Protein AF-A0A3D5TNM9-F1 (afdb_monomer_lite)

Radius of gyration: 15.84 Å; chains: 1; bounding box: 35×28×41 Å

Secondary structure (DSSP, 8-state):
-HHHHS-TTSEEEHHHHHHHTT--HHHHHHHHHHHHHTTSEEEEGGGEEEE-HHHHHHHHHHHHHHHHHHHHHHHHHT-S--HHHHHHHGGG--HHHHHHHHHHHHH--

pLDDT: mean 90.46, std 8.56, range [59.75, 98.25]

Sequenc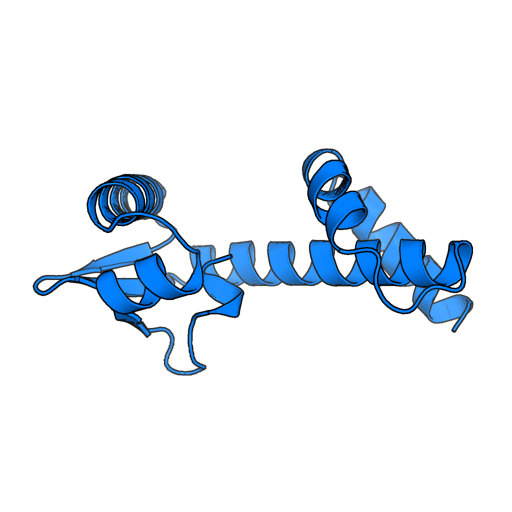e (109 aa):
MICRNCPPSGTVRLGVLARKINVGESSASKMVHKLSGAGLVNFEKYGTIYLTPRGRETGEYLVFRHDVIESLLRLINGSGSELHQTELIEHFLDRRTVENIFRFLEIHR

Structure (mmCIF, N/CA/C/O backbone):
data_AF-A0A3D5TNM9-F1
#
_e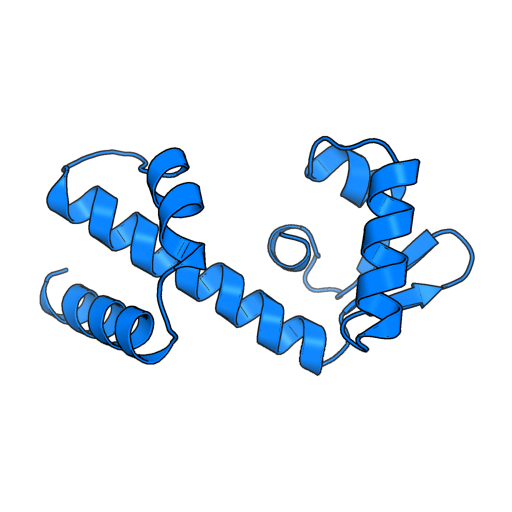ntry.id   AF-A0A3D5TNM9-F1
#
loop_
_atom_site.group_PDB
_atom_site.id
_atom_site.type_symbol
_atom_site.label_atom_id
_atom_site.label_alt_id
_atom_site.label_comp_id
_atom_site.label_asym_id
_atom_site.label_entity_id
_atom_site.label_seq_id
_atom_site.pdbx_PDB_ins_code
_atom_site.Cartn_x
_atom_site.Cartn_y
_atom_site.Cartn_z
_atom_site.occupancy
_atom_site.B_iso_or_equiv
_atom_site.auth_seq_id
_atom_site.auth_comp_id
_atom_site.auth_asym_id
_atom_site.auth_atom_id
_atom_site.pdbx_PDB_model_num
ATOM 1 N N . MET A 1 1 ? -0.133 3.355 2.974 1.00 65.81 1 MET A N 1
ATOM 2 C CA . MET A 1 1 ? -0.852 2.105 3.345 1.00 65.81 1 MET A CA 1
ATOM 3 C C . MET A 1 1 ? -0.707 1.803 4.840 1.00 65.81 1 MET A C 1
ATOM 5 O O . MET A 1 1 ? 0.351 2.086 5.393 1.00 65.81 1 MET A O 1
ATOM 9 N N . ILE A 1 2 ? -1.735 1.243 5.500 1.00 67.06 2 ILE A N 1
ATOM 10 C CA . ILE A 1 2 ? -1.703 0.926 6.949 1.00 67.06 2 ILE A CA 1
ATOM 11 C C . ILE A 1 2 ? -0.633 -0.125 7.269 1.00 67.06 2 ILE A C 1
ATOM 13 O O . ILE A 1 2 ? 0.141 0.089 8.194 1.00 67.06 2 ILE A O 1
ATOM 17 N N . CYS A 1 3 ? -0.521 -1.196 6.474 1.00 75.69 3 CYS A N 1
ATOM 18 C CA . CYS A 1 3 ? 0.468 -2.258 6.706 1.00 75.69 3 CYS A CA 1
ATOM 19 C C . CYS A 1 3 ? 1.917 -1.754 6.673 1.00 75.69 3 CYS A C 1
ATOM 21 O O . CYS A 1 3 ? 2.681 -2.084 7.568 1.00 75.69 3 CYS A O 1
ATOM 23 N N . ARG A 1 4 ? 2.261 -0.838 5.755 1.00 78.00 4 ARG A N 1
ATOM 24 C CA . ARG A 1 4 ? 3.589 -0.186 5.708 1.00 78.00 4 ARG A CA 1
ATOM 25 C C . ARG A 1 4 ? 3.905 0.655 6.955 1.00 78.00 4 ARG A C 1
ATOM 27 O O . ARG A 1 4 ? 5.060 0.926 7.250 1.00 78.00 4 ARG A O 1
ATOM 34 N N . ASN A 1 5 ? 2.876 1.101 7.675 1.00 73.81 5 ASN A N 1
ATOM 35 C CA . ASN A 1 5 ? 3.002 1.967 8.848 1.00 73.81 5 ASN A CA 1
ATOM 36 C C . ASN A 1 5 ? 2.781 1.236 10.176 1.00 73.81 5 ASN A C 1
ATOM 38 O O . ASN A 1 5 ? 2.965 1.849 11.237 1.00 73.81 5 ASN A O 1
ATOM 42 N N . CYS A 1 6 ? 2.383 -0.034 10.108 1.00 71.81 6 CYS A N 1
ATOM 43 C CA . CYS A 1 6 ? 2.136 -0.882 11.253 1.00 71.81 6 CYS A CA 1
ATOM 44 C C . CYS A 1 6 ? 3.463 -1.534 11.682 1.00 71.81 6 CYS A C 1
ATOM 46 O O . CYS A 1 6 ? 4.110 -2.181 10.861 1.00 71.81 6 CYS A O 1
ATOM 48 N N . PRO A 1 7 ? 3.911 -1.346 12.933 1.00 64.12 7 PRO A N 1
ATOM 49 C CA . PRO A 1 7 ? 5.068 -2.060 13.462 1.00 64.12 7 PRO A CA 1
ATOM 50 C C . PRO A 1 7 ? 4.835 -3.584 13.472 1.00 64.12 7 PRO A C 1
ATOM 52 O O . PRO A 1 7 ? 3.684 -4.028 13.429 1.00 64.12 7 PRO A O 1
ATOM 55 N N . PRO A 1 8 ? 5.898 -4.402 13.611 1.00 59.75 8 PRO A N 1
ATOM 56 C CA . PRO A 1 8 ? 5.790 -5.864 13.691 1.00 59.75 8 PRO A CA 1
ATOM 57 C C . PRO A 1 8 ? 4.807 -6.356 14.764 1.00 59.75 8 PRO A C 1
ATOM 59 O O . PRO A 1 8 ? 4.203 -7.415 14.613 1.00 59.75 8 PRO A O 1
ATOM 62 N N . SER A 1 9 ? 4.587 -5.549 15.811 1.00 62.53 9 SER A N 1
ATOM 63 C CA . SER A 1 9 ? 3.599 -5.781 16.870 1.00 62.53 9 SER A CA 1
ATOM 64 C C . SER A 1 9 ? 2.137 -5.775 16.396 1.00 62.53 9 SER A C 1
ATOM 66 O O . SER A 1 9 ? 1.260 -6.155 17.163 1.00 62.53 9 SER A O 1
ATOM 68 N N . GLY A 1 10 ? 1.846 -5.357 15.158 1.00 69.44 10 GLY A N 1
ATOM 69 C CA . GLY A 1 10 ? 0.507 -5.414 14.563 1.00 69.44 10 GLY A CA 1
ATOM 70 C C . GLY A 1 10 ? -0.463 -4.330 15.042 1.00 69.44 10 GLY A C 1
ATOM 71 O O . GLY A 1 10 ? -1.654 -4.419 14.742 1.00 69.44 10 GLY A O 1
ATOM 72 N N . THR A 1 11 ? 0.027 -3.315 15.767 1.00 81.12 11 THR A N 1
ATOM 73 C CA . THR A 1 11 ? -0.799 -2.269 16.389 1.00 81.12 11 THR A CA 1
ATOM 74 C C . THR A 1 11 ? -0.390 -0.861 15.968 1.00 81.12 11 THR A C 1
ATOM 76 O O . THR A 1 11 ? 0.791 -0.533 15.881 1.00 81.12 11 THR A O 1
ATOM 79 N N . VAL A 1 12 ? -1.363 0.018 15.722 1.00 87.81 12 VAL A N 1
ATOM 80 C CA . VAL A 1 12 ? -1.110 1.444 15.461 1.00 87.81 12 VAL A CA 1
ATOM 81 C C . VAL A 1 12 ? -2.183 2.316 16.108 1.00 87.81 12 VAL A C 1
ATOM 83 O O . VAL A 1 12 ? -3.360 1.969 16.121 1.00 87.81 12 VAL A O 1
ATOM 86 N N . ARG A 1 13 ? -1.792 3.469 16.659 1.00 90.31 13 ARG A N 1
ATOM 87 C CA . ARG A 1 13 ? -2.749 4.449 17.197 1.00 90.31 13 ARG A CA 1
ATOM 88 C C . ARG A 1 13 ? -3.288 5.336 16.081 1.00 90.31 13 ARG A C 1
ATOM 90 O O . ARG A 1 13 ? -2.508 5.805 15.254 1.00 90.31 13 ARG A O 1
ATOM 97 N N . LEU A 1 14 ? -4.583 5.648 16.110 1.00 90.38 14 LEU A N 1
ATOM 98 C CA . LEU A 1 14 ? -5.263 6.460 15.096 1.00 90.38 14 LEU A CA 1
ATOM 99 C C . LEU A 1 14 ? -4.554 7.793 14.817 1.00 90.38 14 LEU A C 1
ATOM 101 O O . LEU A 1 14 ? -4.263 8.089 13.663 1.00 90.38 14 LEU A O 1
ATOM 105 N N . GLY A 1 15 ? -4.213 8.5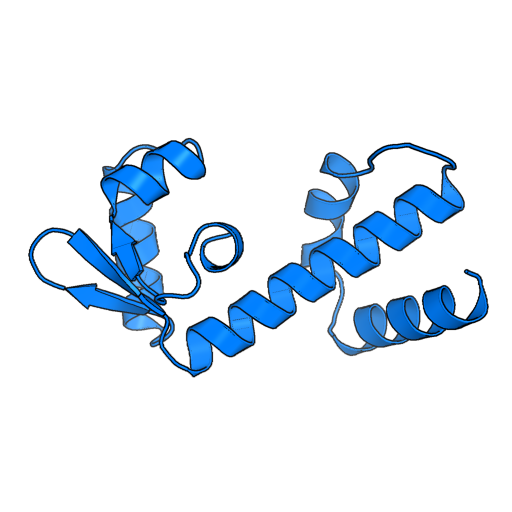64 15.854 1.00 88.38 15 GLY A N 1
ATOM 106 C CA . GLY A 1 15 ? -3.527 9.850 15.674 1.00 88.38 15 GLY A CA 1
ATOM 107 C C . GLY A 1 15 ? -2.118 9.710 15.085 1.00 88.38 15 GLY A C 1
ATOM 108 O O . GLY A 1 15 ? -1.673 10.553 14.310 1.00 88.38 15 GLY A O 1
ATOM 109 N N . VAL A 1 16 ? -1.414 8.612 15.390 1.00 88.31 16 VAL A N 1
ATOM 110 C CA . VAL A 1 16 ? -0.112 8.306 14.770 1.00 88.31 16 VAL A CA 1
ATOM 111 C C . VAL A 1 16 ? -0.301 7.941 13.300 1.00 88.31 16 VAL A C 1
ATOM 113 O O . VAL A 1 16 ? 0.438 8.435 12.452 1.00 88.31 16 VAL A O 1
ATOM 116 N N . LEU A 1 17 ? -1.302 7.112 12.992 1.00 89.06 17 LEU A N 1
ATOM 117 C CA . LEU A 1 17 ? -1.632 6.730 11.625 1.00 89.06 17 LEU A CA 1
ATOM 118 C C . LEU A 1 17 ? -2.015 7.954 10.783 1.00 89.06 17 LEU A C 1
ATOM 120 O O . LEU A 1 17 ? -1.470 8.118 9.698 1.00 89.06 17 LEU A O 1
ATOM 124 N N . ALA A 1 18 ? -2.890 8.819 11.302 1.00 90.50 18 ALA A N 1
ATOM 125 C CA . ALA A 1 18 ? -3.359 10.031 10.634 1.00 90.50 18 ALA A CA 1
ATOM 126 C C . ALA A 1 18 ? -2.194 10.947 10.230 1.00 90.50 18 ALA A C 1
ATOM 128 O O . ALA A 1 18 ? -2.095 11.341 9.069 1.00 90.50 18 ALA A O 1
ATOM 129 N N . ARG A 1 19 ? -1.247 11.187 11.151 1.00 89.88 19 ARG A N 1
ATOM 130 C CA . ARG A 1 19 ? -0.023 11.953 10.863 1.00 89.88 19 ARG A CA 1
ATOM 131 C C . ARG A 1 19 ? 0.857 11.280 9.812 1.00 89.88 19 ARG A C 1
ATOM 133 O O . ARG A 1 19 ? 1.319 11.947 8.896 1.00 89.88 19 ARG A O 1
ATOM 140 N N . LYS A 1 20 ? 1.073 9.965 9.919 1.00 87.19 20 LYS A N 1
ATOM 141 C CA . LYS A 1 20 ? 1.936 9.210 8.993 1.00 87.19 20 LYS A CA 1
ATOM 142 C C . LYS A 1 20 ? 1.422 9.197 7.553 1.00 87.19 20 LYS A C 1
ATOM 144 O O . LYS A 1 20 ? 2.227 9.138 6.634 1.00 87.19 20 LYS A O 1
ATOM 149 N N . ILE A 1 21 ? 0.104 9.229 7.356 1.00 86.69 21 ILE A N 1
ATOM 150 C CA . ILE A 1 21 ? -0.514 9.251 6.019 1.00 86.69 21 ILE A CA 1
ATOM 151 C C . ILE A 1 21 ? -0.985 10.653 5.604 1.00 86.69 21 ILE A C 1
ATOM 153 O O . ILE A 1 21 ? -1.683 10.778 4.605 1.00 86.69 21 ILE A O 1
ATOM 157 N N . ASN A 1 22 ? -0.608 11.686 6.366 1.00 88.94 22 ASN A N 1
ATOM 158 C CA . ASN A 1 22 ? -0.916 13.093 6.113 1.00 88.94 22 ASN A CA 1
ATOM 159 C C . ASN A 1 22 ? -2.417 13.390 5.898 1.00 88.94 22 ASN A C 1
ATOM 161 O O . ASN A 1 22 ? -2.805 14.088 4.963 1.00 88.94 22 ASN A O 1
ATOM 165 N N . VAL A 1 23 ? -3.279 12.851 6.767 1.00 91.19 23 VAL A N 1
ATOM 166 C CA . VAL A 1 23 ? -4.726 13.132 6.764 1.00 91.19 23 VAL A CA 1
ATOM 167 C C . VAL A 1 23 ? -5.202 13.584 8.143 1.00 91.19 23 VAL A C 1
ATOM 169 O O . VAL A 1 23 ? -4.604 13.252 9.165 1.00 91.19 23 VAL A O 1
ATOM 172 N N . GLY A 1 24 ? -6.325 14.303 8.191 1.00 92.69 24 GLY A N 1
ATOM 173 C CA . GLY A 1 24 ? -6.972 14.652 9.457 1.00 92.69 24 GLY A CA 1
ATOM 174 C C . GLY A 1 24 ? -7.473 13.420 10.222 1.00 92.69 24 GLY A C 1
ATOM 175 O O . GLY A 1 24 ? -7.910 12.435 9.619 1.00 92.69 24 GLY A O 1
ATOM 176 N N . GLU A 1 25 ? -7.471 13.485 11.558 1.00 89.56 25 GLU A N 1
ATOM 177 C CA . GLU A 1 25 ? -7.913 12.372 12.417 1.00 89.56 25 GLU A CA 1
ATOM 178 C C . GLU A 1 25 ? -9.366 11.952 12.147 1.00 89.56 25 GLU A C 1
ATOM 180 O O . GLU A 1 25 ? -9.690 10.766 12.198 1.00 89.56 25 GLU A O 1
ATOM 185 N N . SER A 1 26 ? -10.234 12.899 11.782 1.00 91.88 26 SER A N 1
ATOM 186 C CA . SER A 1 26 ? -11.624 12.622 11.404 1.00 91.88 26 SER A CA 1
ATOM 187 C C . SER A 1 26 ? -11.727 11.765 10.134 1.00 91.88 26 SER A C 1
ATOM 189 O O . SER A 1 26 ? -12.523 10.825 10.083 1.00 91.88 26 SER A O 1
ATOM 191 N N . SER A 1 27 ? -10.898 12.038 9.123 1.00 92.19 27 SER A N 1
ATOM 192 C CA . SER A 1 27 ? -10.819 11.251 7.886 1.00 92.19 27 SER A CA 1
ATOM 193 C C . SER A 1 27 ? -10.218 9.870 8.137 1.00 92.19 27 SER A C 1
ATOM 195 O O . SER A 1 27 ? -10.763 8.870 7.665 1.00 92.19 27 SER A O 1
ATOM 197 N N . ALA A 1 28 ? -9.144 9.799 8.932 1.00 91.38 28 ALA A N 1
ATOM 198 C CA . ALA A 1 28 ? -8.547 8.531 9.344 1.00 91.38 28 ALA A CA 1
ATOM 199 C C . ALA A 1 28 ? -9.557 7.664 10.112 1.00 91.38 28 ALA A C 1
ATOM 201 O O . ALA A 1 28 ? -9.690 6.479 9.821 1.00 91.38 28 ALA A O 1
ATOM 202 N N . SER A 1 29 ? -10.321 8.259 11.033 1.00 91.94 29 SER A N 1
ATOM 203 C CA . SER A 1 29 ? -11.350 7.558 11.808 1.00 91.94 29 SER A CA 1
ATOM 204 C C . SER A 1 29 ? -12.409 6.940 10.895 1.00 91.94 29 SER A C 1
ATOM 206 O O . SER A 1 29 ? -12.658 5.735 10.947 1.00 91.94 29 SER A O 1
ATOM 208 N N . LYS A 1 30 ? -12.964 7.730 9.964 1.00 93.06 30 LYS A N 1
ATOM 209 C CA . LYS A 1 30 ? -13.935 7.241 8.969 1.00 93.06 30 LYS A CA 1
ATOM 210 C C . LYS A 1 30 ? -13.379 6.077 8.141 1.00 93.06 30 LYS A C 1
ATOM 212 O O . LYS A 1 30 ? -14.094 5.108 7.898 1.00 93.06 30 LYS A O 1
ATOM 217 N N . MET A 1 31 ? -12.119 6.159 7.708 1.00 92.25 31 MET A N 1
ATOM 218 C CA . MET A 1 31 ? -11.453 5.087 6.959 1.00 92.25 31 MET A CA 1
ATOM 219 C C . MET A 1 31 ? -11.318 3.812 7.800 1.00 92.25 31 MET A C 1
ATOM 221 O O . MET A 1 31 ? -11.678 2.733 7.339 1.00 92.25 31 MET A O 1
ATOM 225 N N . VAL A 1 32 ? -10.846 3.933 9.041 1.00 92.31 32 VAL A N 1
ATOM 226 C CA . VAL A 1 32 ? -10.649 2.802 9.957 1.00 92.31 32 VAL A CA 1
ATOM 227 C C . VAL A 1 32 ? -11.974 2.122 10.293 1.00 92.31 32 VAL A C 1
ATOM 229 O O . VAL A 1 32 ? -12.040 0.897 10.282 1.00 92.31 32 VAL A O 1
ATOM 232 N N . HIS A 1 33 ? -13.051 2.883 10.500 1.00 93.50 33 HIS A N 1
ATOM 233 C CA . HIS A 1 33 ? -14.385 2.314 10.691 1.00 93.50 33 HIS A CA 1
ATOM 234 C C . HIS A 1 33 ? -14.864 1.512 9.473 1.00 93.50 33 HIS A C 1
ATOM 236 O O . HIS A 1 33 ? -15.403 0.421 9.645 1.00 93.50 33 HIS A O 1
ATOM 242 N N . LYS A 1 34 ? -14.620 1.992 8.244 1.00 94.31 34 LYS A N 1
ATOM 243 C CA . LYS A 1 34 ? -14.935 1.229 7.021 1.00 94.31 34 LYS A CA 1
ATOM 244 C C . LYS A 1 34 ? -14.129 -0.067 6.931 1.00 94.31 34 LYS A C 1
ATOM 246 O O . LYS A 1 34 ? -14.686 -1.113 6.616 1.00 94.31 34 LYS A O 1
ATOM 251 N N . LEU A 1 35 ? -12.832 -0.006 7.229 1.00 93.38 35 LEU A N 1
ATOM 252 C CA . LEU A 1 35 ? -11.958 -1.183 7.228 1.00 93.38 35 LEU A CA 1
ATOM 253 C C . LEU A 1 35 ? -12.350 -2.191 8.317 1.00 93.38 35 LEU A C 1
ATOM 255 O O . LEU A 1 35 ? -12.256 -3.396 8.091 1.00 93.38 35 LEU A O 1
ATOM 259 N N . SER A 1 36 ? -12.820 -1.704 9.468 1.00 93.94 36 SER A N 1
ATOM 260 C CA . SER A 1 36 ? -13.359 -2.533 10.547 1.00 93.94 36 SER A CA 1
ATOM 261 C C . SER A 1 36 ? -14.649 -3.232 10.117 1.00 93.94 36 SER A C 1
ATOM 263 O O . SER A 1 36 ? -14.748 -4.451 10.221 1.00 93.94 36 SER A O 1
ATOM 265 N N . GLY A 1 37 ? -15.581 -2.502 9.491 1.00 95.00 37 GLY A N 1
ATOM 266 C CA . GLY A 1 37 ? -16.787 -3.089 8.895 1.00 95.00 37 GLY A CA 1
ATOM 267 C C . GLY A 1 37 ? -16.499 -4.127 7.798 1.00 95.00 37 GLY A C 1
ATOM 268 O O . GLY A 1 37 ? -17.285 -5.048 7.606 1.00 95.00 37 GLY A O 1
ATOM 269 N N . ALA A 1 38 ? -15.354 -4.024 7.115 1.00 94.94 38 ALA A N 1
ATOM 270 C CA . ALA A 1 38 ? -14.882 -5.010 6.139 1.00 94.94 38 ALA A CA 1
ATOM 271 C C . ALA A 1 38 ? -14.109 -6.198 6.761 1.00 94.94 38 ALA A C 1
ATOM 273 O O . ALA A 1 38 ? -13.667 -7.091 6.033 1.00 94.94 38 ALA A O 1
ATOM 274 N N . GLY A 1 39 ? -13.910 -6.214 8.084 1.00 94.50 39 GLY A N 1
ATOM 275 C CA . GLY A 1 39 ? -13.163 -7.253 8.801 1.00 94.50 39 GLY A CA 1
ATOM 276 C C . GLY A 1 39 ? -11.647 -7.227 8.565 1.00 94.50 39 GLY A C 1
ATOM 277 O O . GLY A 1 39 ?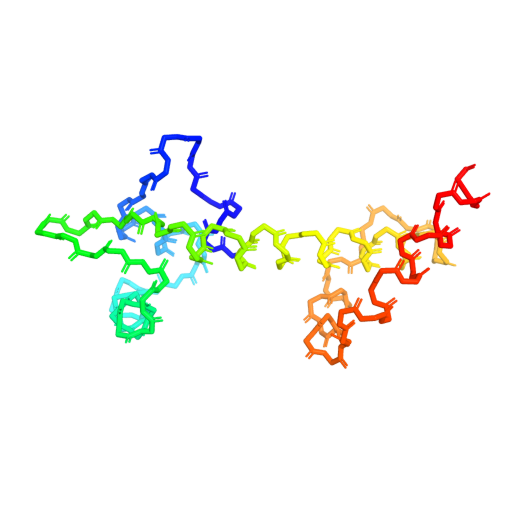 -10.974 -8.239 8.769 1.00 94.50 39 GLY A O 1
ATOM 278 N N . LEU A 1 40 ? -11.094 -6.102 8.100 1.00 92.50 40 LEU A N 1
ATOM 279 C CA . LEU A 1 40 ? -9.660 -5.945 7.818 1.00 92.50 40 LEU A CA 1
ATOM 280 C C . LEU A 1 40 ? -8.883 -5.408 9.027 1.00 92.50 40 LEU A C 1
ATOM 282 O O . LEU A 1 40 ? -7.683 -5.644 9.154 1.00 92.50 40 LEU A O 1
ATOM 286 N N . VAL A 1 41 ? -9.550 -4.690 9.929 1.00 93.00 41 VAL A N 1
ATOM 287 C CA . VAL A 1 41 ? -8.938 -4.187 11.164 1.00 93.00 41 VAL A CA 1
ATOM 288 C C . VAL A 1 41 ? -9.874 -4.363 12.355 1.00 93.00 41 VAL A C 1
ATOM 290 O O . VAL A 1 41 ? -11.086 -4.297 12.191 1.00 93.00 41 VAL A O 1
ATOM 293 N N . ASN A 1 42 ? -9.319 -4.507 13.556 1.00 91.69 42 ASN A N 1
ATOM 294 C CA . ASN A 1 42 ? -10.059 -4.300 14.800 1.00 91.69 42 ASN A CA 1
ATOM 295 C C . ASN A 1 42 ? -9.762 -2.890 15.312 1.00 91.69 42 ASN A C 1
ATOM 297 O O . ASN A 1 42 ? -8.602 -2.474 15.352 1.00 91.69 42 ASN A O 1
ATOM 301 N N . PHE A 1 43 ? -10.805 -2.156 15.694 1.00 90.06 43 PHE A N 1
ATOM 302 C CA . PHE A 1 43 ? -10.684 -0.805 16.235 1.00 90.06 43 PHE A CA 1
ATOM 303 C C . PHE A 1 43 ? -11.215 -0.771 17.666 1.00 90.06 43 PHE A C 1
ATOM 305 O O . PHE A 1 43 ? -12.411 -0.944 17.892 1.00 90.06 43 PHE A O 1
ATOM 312 N N . GLU A 1 44 ? -10.313 -0.580 18.625 1.00 86.38 44 GLU A N 1
ATOM 313 C CA . GLU A 1 44 ? -10.614 -0.639 20.054 1.00 86.38 44 GLU A CA 1
ATOM 314 C C . GLU A 1 44 ? -10.775 0.749 20.689 1.00 86.38 44 GLU A C 1
ATOM 316 O O . GLU A 1 44 ? -10.443 1.794 20.112 1.00 86.38 44 GLU A O 1
ATOM 321 N N . LYS A 1 45 ? -11.261 0.751 21.938 1.00 74.56 45 LYS A N 1
ATOM 322 C CA . LYS A 1 45 ? -11.324 1.951 22.781 1.00 74.56 45 LYS A CA 1
ATOM 323 C C . LYS A 1 45 ? -9.940 2.615 22.853 1.00 74.56 45 LYS A C 1
ATOM 325 O O . LYS A 1 45 ? -8.913 1.946 22.814 1.00 74.56 45 LYS A O 1
ATOM 330 N N . TYR A 1 46 ? -9.925 3.946 22.945 1.00 77.38 46 TYR A N 1
ATOM 331 C CA . TYR A 1 46 ? -8.717 4.795 22.928 1.00 77.38 46 TYR A CA 1
ATOM 332 C C . TYR A 1 46 ? -7.981 4.911 21.580 1.00 77.38 46 TYR A C 1
ATOM 334 O O . TYR A 1 46 ? -6.916 5.534 21.506 1.00 77.38 46 TYR A O 1
ATOM 342 N N . GLY A 1 47 ? -8.573 4.396 20.498 1.00 82.56 47 GLY A N 1
ATOM 343 C CA . GLY A 1 47 ? -8.093 4.631 19.139 1.00 82.56 47 GLY A CA 1
ATOM 344 C C . GLY A 1 47 ? -6.978 3.684 18.700 1.00 82.56 47 GLY A C 1
ATOM 345 O O . GLY A 1 47 ? -6.164 4.062 17.853 1.00 82.56 47 GLY A O 1
ATOM 346 N N . THR A 1 48 ? -6.906 2.489 19.284 1.00 89.75 48 THR A N 1
ATOM 347 C CA . THR A 1 48 ? -5.938 1.458 18.891 1.00 89.75 48 THR A CA 1
ATOM 348 C C . THR A 1 48 ? -6.488 0.638 17.728 1.00 89.75 48 THR A C 1
ATOM 350 O O . THR A 1 48 ? -7.641 0.209 17.746 1.00 89.75 48 THR A O 1
ATOM 353 N N . ILE A 1 49 ? -5.664 0.441 16.702 1.00 90.81 49 ILE A N 1
ATOM 354 C CA . ILE A 1 49 ? -6.002 -0.270 15.470 1.00 90.81 49 ILE A CA 1
ATOM 355 C C . ILE A 1 49 ? -5.122 -1.513 15.382 1.00 90.81 49 ILE A C 1
ATOM 357 O O . ILE A 1 49 ? -3.897 -1.398 15.453 1.00 90.81 49 ILE A O 1
ATOM 361 N N . TYR A 1 50 ? -5.745 -2.670 15.181 1.00 90.00 50 TYR A N 1
ATOM 362 C CA . TYR A 1 50 ? -5.082 -3.956 14.974 1.00 90.00 50 TYR A CA 1
ATOM 363 C C . TYR A 1 50 ? -5.396 -4.473 13.579 1.00 90.00 50 TYR A C 1
ATOM 365 O O . TYR A 1 50 ? -6.544 -4.403 13.143 1.00 90.00 50 TYR A O 1
ATOM 373 N N . LEU A 1 51 ? -4.408 -5.033 12.886 1.00 89.94 51 LEU A N 1
ATOM 374 C CA . LEU A 1 51 ? -4.683 -5.791 11.665 1.00 89.94 51 LEU A CA 1
ATOM 375 C C . LEU A 1 51 ? -5.279 -7.153 12.024 1.00 89.94 51 LEU A C 1
ATOM 377 O O . LEU A 1 51 ? -4.737 -7.874 12.862 1.00 89.94 51 LEU A O 1
ATOM 381 N N . THR A 1 52 ? -6.370 -7.524 11.359 1.00 92.31 52 THR A N 1
ATOM 382 C CA . THR A 1 52 ? -6.833 -8.919 11.368 1.00 92.31 52 THR A CA 1
ATOM 383 C C . THR A 1 52 ? -5.892 -9.772 10.505 1.00 92.31 52 THR A C 1
ATOM 385 O O . THR A 1 52 ? -5.157 -9.215 9.683 1.00 92.31 52 THR A O 1
ATOM 388 N N . PRO A 1 53 ? -5.912 -11.114 10.611 1.00 91.69 53 PRO A N 1
ATOM 389 C CA . PRO A 1 53 ? -5.155 -11.972 9.695 1.00 91.69 53 PRO A CA 1
ATOM 390 C C . PRO A 1 53 ? -5.443 -11.663 8.217 1.00 91.69 53 PRO A C 1
ATOM 392 O O . PRO A 1 53 ? -4.521 -11.504 7.423 1.00 91.69 53 PRO A O 1
ATOM 395 N N . ARG A 1 54 ? -6.719 -11.450 7.872 1.00 93.69 54 ARG A N 1
ATOM 396 C CA . ARG A 1 54 ? -7.145 -11.070 6.518 1.00 93.69 54 ARG A CA 1
ATOM 397 C C . ARG A 1 54 ? -6.643 -9.682 6.112 1.00 93.69 54 ARG A C 1
ATOM 399 O O . ARG A 1 54 ? -6.237 -9.478 4.970 1.00 93.69 54 ARG A O 1
ATOM 406 N N . GLY A 1 55 ? -6.684 -8.714 7.028 1.00 92.44 55 GLY A N 1
ATOM 407 C CA . GLY A 1 55 ? -6.160 -7.371 6.782 1.00 92.44 55 GLY A CA 1
ATOM 408 C C . GLY A 1 55 ? -4.653 -7.349 6.571 1.00 92.44 55 GLY A C 1
ATOM 409 O O . GLY A 1 55 ? -4.172 -6.609 5.714 1.00 92.44 55 GLY A O 1
ATOM 410 N N . ARG A 1 56 ? -3.929 -8.191 7.315 1.00 90.75 56 ARG A N 1
ATOM 411 C CA . ARG A 1 56 ? -2.494 -8.410 7.144 1.00 90.75 56 ARG A CA 1
ATOM 412 C C . ARG A 1 56 ? -2.196 -8.973 5.760 1.00 90.75 56 ARG A C 1
ATOM 414 O O . ARG A 1 56 ? -1.496 -8.307 5.013 1.00 90.75 56 ARG A O 1
ATOM 421 N N . GLU A 1 57 ? -2.792 -10.105 5.394 1.00 92.56 57 GLU A N 1
ATOM 422 C CA . GLU A 1 57 ? -2.590 -10.727 4.077 1.00 92.56 57 GLU A CA 1
ATOM 423 C C . GLU A 1 57 ? -2.901 -9.745 2.936 1.00 92.56 57 GLU A C 1
ATOM 425 O O . GLU A 1 57 ? -2.109 -9.556 2.012 1.00 92.56 57 GLU A O 1
ATOM 430 N N . THR A 1 58 ? -4.037 -9.046 3.036 1.00 93.00 58 THR A N 1
ATOM 431 C CA . THR A 1 58 ? -4.437 -8.050 2.035 1.00 93.00 58 THR A CA 1
ATOM 432 C C . THR A 1 58 ? -3.401 -6.935 1.932 1.00 93.00 58 THR A C 1
ATOM 434 O O . THR A 1 58 ? -3.018 -6.539 0.835 1.00 93.00 58 THR A O 1
ATOM 437 N N . GLY A 1 59 ? -2.945 -6.394 3.060 1.00 91.94 59 GLY A N 1
ATOM 438 C CA . GLY A 1 59 ? -2.005 -5.286 3.038 1.00 91.94 59 GLY A CA 1
ATOM 439 C C . GLY A 1 59 ? -0.574 -5.681 2.685 1.00 91.94 59 GLY A C 1
ATOM 440 O O . GLY A 1 59 ? 0.117 -4.863 2.087 1.00 91.94 59 GLY A O 1
ATOM 441 N N . GLU A 1 60 ? -0.149 -6.906 2.990 1.00 92.38 60 GLU A N 1
ATOM 442 C CA . GLU A 1 60 ? 1.107 -7.485 2.503 1.00 92.38 60 GLU A CA 1
ATOM 443 C C . GLU A 1 60 ? 1.090 -7.584 0.977 1.00 92.38 60 GLU A C 1
ATOM 445 O O . GLU A 1 60 ? 2.029 -7.129 0.327 1.00 92.38 60 GLU A O 1
ATOM 450 N N . TYR A 1 61 ? -0.016 -8.052 0.390 1.00 94.88 61 TYR A N 1
ATOM 451 C CA . TYR A 1 61 ? -0.175 -8.055 -1.063 1.00 94.88 61 TYR A CA 1
ATOM 452 C C . TYR A 1 61 ? -0.139 -6.643 -1.669 1.00 94.88 61 TYR A C 1
ATOM 454 O O . TYR A 1 61 ? 0.481 -6.438 -2.710 1.00 94.88 61 TYR A O 1
ATOM 462 N N . LEU A 1 62 ? -0.771 -5.649 -1.033 1.00 94.06 62 LEU A N 1
ATOM 463 C CA . LEU A 1 62 ? -0.734 -4.269 -1.533 1.00 94.06 62 LEU A CA 1
ATOM 464 C C . LEU A 1 62 ? 0.687 -3.684 -1.523 1.00 94.06 62 LEU A C 1
ATOM 466 O O . LEU A 1 62 ? 1.054 -2.992 -2.470 1.00 94.06 62 LEU A O 1
ATOM 470 N N . VAL A 1 63 ? 1.485 -3.981 -0.491 1.00 93.88 63 VAL A N 1
ATOM 471 C CA . VAL A 1 63 ? 2.903 -3.584 -0.434 1.00 93.88 63 VAL A CA 1
ATOM 472 C C . VAL A 1 63 ? 3.707 -4.311 -1.511 1.00 93.88 63 VAL A C 1
ATOM 474 O O . VAL A 1 63 ? 4.408 -3.662 -2.277 1.00 93.88 63 VAL A O 1
ATOM 477 N N . PHE A 1 64 ? 3.531 -5.628 -1.648 1.00 95.88 64 PHE A N 1
ATOM 478 C CA . PHE A 1 64 ? 4.175 -6.411 -2.705 1.00 95.88 64 PHE A CA 1
ATOM 479 C C . PHE A 1 64 ? 3.875 -5.851 -4.102 1.00 95.88 64 PHE A C 1
ATOM 481 O O . PHE A 1 64 ? 4.784 -5.649 -4.902 1.00 95.88 64 PHE A O 1
ATOM 488 N N . ARG A 1 65 ? 2.606 -5.545 -4.390 1.00 97.31 65 ARG A N 1
ATOM 489 C CA . ARG A 1 65 ? 2.188 -4.955 -5.665 1.00 97.31 65 ARG A CA 1
ATOM 490 C C . ARG A 1 65 ? 2.897 -3.634 -5.946 1.00 97.31 65 ARG A C 1
ATOM 492 O O . ARG A 1 65 ? 3.369 -3.436 -7.061 1.00 97.31 65 ARG A O 1
ATOM 499 N N . HIS A 1 66 ? 2.951 -2.754 -4.951 1.00 96.44 66 HIS A N 1
ATOM 500 C CA . HIS A 1 66 ? 3.637 -1.473 -5.054 1.00 96.44 66 HIS A CA 1
ATOM 501 C C . HIS A 1 66 ? 5.119 -1.662 -5.397 1.00 96.44 66 HIS A C 1
ATOM 503 O O . HIS A 1 66 ? 5.600 -1.115 -6.386 1.00 96.44 66 HIS A O 1
ATOM 509 N N . ASP A 1 67 ? 5.815 -2.508 -4.636 1.00 95.81 67 ASP A N 1
ATOM 510 C CA . ASP A 1 67 ? 7.255 -2.721 -4.782 1.00 95.81 67 ASP A CA 1
ATOM 511 C C . ASP A 1 67 ? 7.613 -3.354 -6.138 1.00 95.81 67 ASP A C 1
ATOM 513 O O . ASP A 1 67 ? 8.612 -2.984 -6.759 1.00 95.81 67 ASP A O 1
ATOM 517 N N . VAL A 1 68 ? 6.789 -4.286 -6.631 1.00 97.44 68 VAL A N 1
ATOM 518 C CA . VAL A 1 68 ? 6.967 -4.920 -7.949 1.00 97.44 68 VAL A CA 1
ATOM 519 C C . VAL A 1 68 ? 6.830 -3.904 -9.078 1.00 97.44 68 VAL A C 1
ATOM 521 O O . VAL A 1 68 ? 7.659 -3.876 -9.988 1.00 97.44 68 VAL A O 1
ATOM 524 N N . ILE A 1 69 ? 5.794 -3.066 -9.029 1.00 97.69 69 ILE A N 1
ATOM 525 C CA . ILE A 1 69 ? 5.538 -2.080 -10.081 1.00 97.69 69 ILE A CA 1
ATOM 526 C C . ILE A 1 69 ? 6.601 -0.982 -10.045 1.00 97.69 69 ILE A C 1
ATOM 528 O O . ILE A 1 69 ? 7.152 -0.659 -11.095 1.00 97.69 69 ILE A O 1
ATOM 532 N N . GLU A 1 70 ? 6.958 -0.468 -8.863 1.00 97.12 70 GLU A N 1
ATOM 533 C CA . GLU A 1 70 ? 8.026 0.530 -8.746 1.00 97.12 70 GLU A CA 1
ATOM 534 C C . GLU A 1 70 ? 9.356 -0.034 -9.257 1.00 97.12 70 GLU A C 1
ATOM 536 O O . GLU A 1 70 ? 10.074 0.644 -9.990 1.00 97.12 70 GLU A O 1
ATOM 541 N N . SER A 1 71 ? 9.669 -1.295 -8.938 1.00 96.50 71 SER A N 1
ATOM 542 C CA . SER A 1 71 ? 10.881 -1.959 -9.432 1.00 96.50 71 SER A CA 1
ATOM 543 C C . SER A 1 71 ? 10.904 -2.061 -10.957 1.00 96.50 71 SER A C 1
ATOM 545 O O . SER A 1 71 ? 11.941 -1.798 -11.563 1.00 96.50 71 SER A O 1
ATOM 547 N N . LEU A 1 72 ? 9.772 -2.404 -11.584 1.00 97.50 72 LEU A N 1
ATOM 548 C CA . LEU A 1 72 ? 9.662 -2.439 -13.041 1.00 97.50 72 LEU A CA 1
ATOM 549 C C . LEU A 1 72 ? 9.877 -1.058 -13.650 1.00 97.50 72 LEU A C 1
ATOM 551 O O . LEU A 1 72 ? 10.692 -0.922 -14.558 1.00 97.50 72 LEU A O 1
ATOM 555 N N . LEU A 1 73 ? 9.165 -0.045 -13.152 1.00 97.06 73 LEU A N 1
ATOM 556 C CA . LEU A 1 73 ? 9.240 1.310 -13.693 1.00 97.06 73 LEU A CA 1
ATOM 557 C C . LEU A 1 73 ? 10.655 1.887 -13.552 1.00 97.06 73 LEU A C 1
ATOM 559 O O . LEU A 1 73 ? 11.189 2.465 -14.497 1.00 97.06 73 LEU A O 1
ATOM 563 N N . ARG A 1 74 ? 11.307 1.658 -12.408 1.00 96.31 74 ARG A N 1
ATOM 564 C CA . ARG A 1 74 ? 12.702 2.064 -12.194 1.00 96.31 74 ARG A CA 1
ATOM 565 C C . ARG A 1 74 ? 13.660 1.363 -13.147 1.00 96.31 74 ARG A C 1
ATOM 567 O O . ARG A 1 74 ? 14.576 2.009 -13.649 1.00 96.31 74 ARG A O 1
ATOM 574 N N . LEU A 1 75 ? 13.451 0.070 -13.405 1.00 95.44 75 LEU A N 1
ATOM 575 C CA . LEU A 1 75 ? 14.276 -0.696 -14.337 1.00 95.44 75 LEU A CA 1
ATOM 576 C C . LEU A 1 75 ? 14.155 -0.151 -15.767 1.00 95.44 75 LEU A C 1
ATOM 578 O O . LEU A 1 75 ? 15.174 0.071 -16.414 1.00 95.44 75 LEU A O 1
ATOM 582 N N . ILE A 1 76 ? 12.934 0.097 -16.251 1.00 96.00 76 ILE A N 1
ATOM 583 C CA . ILE A 1 76 ? 12.715 0.566 -17.631 1.00 96.00 76 ILE A CA 1
ATOM 584 C C . ILE A 1 76 ? 13.128 2.030 -17.839 1.00 96.00 76 ILE A C 1
ATOM 586 O O . ILE A 1 76 ? 13.596 2.374 -18.921 1.00 96.00 76 ILE A O 1
ATOM 590 N N . ASN A 1 77 ? 12.987 2.882 -16.818 1.00 96.38 77 ASN A N 1
ATOM 591 C CA . ASN A 1 77 ? 13.308 4.310 -16.911 1.00 96.38 77 ASN A CA 1
ATOM 592 C C . ASN A 1 77 ? 14.748 4.632 -16.482 1.00 96.38 77 ASN A C 1
ATOM 594 O O . ASN A 1 77 ? 15.211 5.752 -16.691 1.00 96.38 77 ASN A O 1
ATOM 598 N N . GLY A 1 78 ? 15.453 3.688 -15.847 1.00 94.56 78 GLY A N 1
ATOM 599 C CA . GLY A 1 78 ? 16.786 3.917 -15.287 1.00 94.56 78 GLY A CA 1
ATOM 600 C C . GLY A 1 78 ? 16.801 4.950 -14.153 1.00 94.56 78 GLY A C 1
ATOM 601 O O . GLY A 1 78 ? 17.768 5.698 -14.014 1.00 94.56 78 GLY A O 1
ATOM 602 N N . SER A 1 79 ? 15.727 5.033 -13.363 1.00 93.94 79 SER A N 1
ATOM 603 C CA . SER A 1 79 ? 15.521 6.091 -12.367 1.00 93.94 79 SER A CA 1
ATOM 604 C C . SER A 1 79 ? 15.642 5.604 -10.914 1.00 93.94 79 SER A C 1
ATOM 606 O O . SER A 1 79 ? 15.550 4.417 -10.580 1.00 93.94 79 SER A O 1
ATOM 608 N N . GLY A 1 80 ? 15.874 6.557 -10.004 1.00 91.06 80 GLY A N 1
ATOM 609 C CA . GLY A 1 80 ? 16.020 6.284 -8.571 1.00 91.06 80 GLY A CA 1
ATOM 610 C C . GLY A 1 80 ? 14.699 6.002 -7.845 1.00 91.06 80 GLY A C 1
ATOM 611 O O . GLY A 1 80 ? 14.703 5.276 -6.854 1.00 91.06 80 GLY A O 1
ATOM 612 N N . SER A 1 81 ? 13.581 6.549 -8.329 1.00 93.31 81 SER A N 1
ATOM 613 C CA . SER A 1 81 ? 12.233 6.308 -7.801 1.00 93.31 81 SER A CA 1
ATOM 614 C C . SER A 1 81 ? 11.186 6.625 -8.863 1.00 93.31 81 SER A C 1
ATOM 616 O O . SER A 1 81 ? 11.328 7.593 -9.606 1.00 93.31 81 SER A O 1
ATOM 618 N N . GLU A 1 82 ? 10.120 5.827 -8.878 1.00 96.62 82 GLU A N 1
ATOM 619 C CA . GLU A 1 82 ? 8.950 5.989 -9.752 1.00 96.62 82 GLU A CA 1
ATOM 620 C C . GLU A 1 82 ? 7.658 6.006 -8.929 1.00 96.62 82 GLU A C 1
ATOM 622 O O . GLU A 1 82 ? 6.604 5.538 -9.367 1.00 96.62 82 GLU A O 1
ATOM 627 N N . LEU A 1 83 ? 7.739 6.530 -7.701 1.00 94.56 83 LEU A N 1
ATOM 628 C CA . LEU A 1 83 ? 6.665 6.462 -6.712 1.00 94.56 83 LEU A CA 1
ATOM 629 C C . LEU A 1 83 ? 5.330 6.988 -7.258 1.00 94.56 83 LEU A C 1
ATOM 631 O O . LEU A 1 83 ? 4.314 6.306 -7.173 1.00 94.56 83 LEU A O 1
ATOM 635 N N . HIS A 1 84 ? 5.338 8.180 -7.861 1.00 94.94 84 HIS A N 1
ATOM 636 C CA . HIS A 1 84 ? 4.111 8.815 -8.342 1.00 94.94 84 HIS A CA 1
ATOM 637 C C . HIS A 1 84 ? 3.424 8.005 -9.451 1.00 94.94 84 HIS A C 1
ATOM 639 O O . HIS A 1 84 ? 2.213 7.803 -9.405 1.00 94.94 84 HIS A O 1
ATOM 645 N N . GLN A 1 85 ? 4.185 7.503 -10.430 1.00 95.81 85 GLN A N 1
ATOM 646 C CA . GLN A 1 85 ? 3.618 6.672 -11.495 1.00 95.81 85 GLN A CA 1
ATOM 647 C C . GLN A 1 85 ? 3.135 5.323 -10.961 1.00 95.81 85 GLN A C 1
ATOM 649 O O . GLN A 1 85 ? 2.067 4.853 -11.351 1.00 95.81 85 GLN A O 1
ATOM 654 N N . THR A 1 86 ? 3.890 4.733 -10.033 1.00 96.94 86 THR A N 1
ATOM 655 C CA . THR A 1 86 ? 3.523 3.479 -9.368 1.00 96.94 86 THR A CA 1
ATOM 656 C C . THR A 1 86 ? 2.152 3.602 -8.713 1.00 96.94 86 THR A C 1
ATOM 658 O O . THR A 1 86 ? 1.268 2.800 -9.009 1.00 96.94 86 THR A O 1
ATOM 661 N N . GLU A 1 87 ? 1.943 4.641 -7.896 1.00 93.75 87 GLU A N 1
ATOM 662 C CA . GLU A 1 87 ? 0.675 4.881 -7.197 1.00 93.75 87 GLU A CA 1
ATOM 663 C C . GLU A 1 87 ? -0.503 5.096 -8.162 1.00 93.75 87 GLU A C 1
ATOM 665 O O . GLU A 1 87 ? -1.621 4.669 -7.873 1.00 93.75 87 GLU A O 1
ATOM 670 N N . LEU A 1 88 ? -0.272 5.713 -9.326 1.00 94.94 88 LEU A N 1
ATOM 671 C CA . LEU A 1 88 ? -1.310 5.901 -10.344 1.00 94.94 88 LEU A CA 1
ATOM 672 C C . LEU A 1 88 ? -1.697 4.592 -11.046 1.00 94.94 88 LEU A C 1
ATOM 674 O O . LEU A 1 88 ? -2.866 4.400 -11.373 1.00 94.94 88 LEU A O 1
ATOM 678 N N . ILE A 1 89 ? -0.739 3.696 -11.288 1.00 95.00 89 ILE A N 1
ATOM 679 C CA . ILE A 1 89 ? -0.940 2.501 -12.123 1.00 95.00 89 ILE A CA 1
ATOM 680 C C . ILE A 1 89 ? -1.362 1.284 -11.292 1.00 95.00 89 ILE A C 1
ATOM 682 O O . ILE A 1 89 ? -2.171 0.475 -11.751 1.00 95.00 89 ILE A O 1
ATOM 686 N N . GLU A 1 90 ? -0.859 1.140 -10.063 1.00 93.50 90 GLU A N 1
ATOM 687 C CA . GLU A 1 90 ? -0.991 -0.096 -9.280 1.00 93.50 90 GLU A CA 1
ATOM 688 C C . GLU A 1 90 ? -2.436 -0.546 -9.043 1.00 93.50 90 GLU A C 1
ATOM 690 O O . GLU A 1 90 ? -2.711 -1.741 -8.929 1.00 93.50 90 GLU A O 1
ATOM 695 N N . HIS A 1 91 ? -3.380 0.393 -9.002 1.00 92.94 91 HIS A N 1
ATOM 696 C CA . HIS A 1 91 ? -4.793 0.107 -8.772 1.00 92.94 91 HIS A CA 1
ATOM 697 C C . HIS A 1 91 ? -5.501 -0.531 -9.972 1.00 92.94 91 HIS A C 1
ATOM 699 O O . HIS A 1 91 ? -6.565 -1.119 -9.786 1.00 92.94 91 HIS A O 1
ATOM 705 N N . PHE A 1 92 ? -4.912 -0.451 -11.166 1.00 95.88 92 PHE A N 1
ATOM 706 C CA . PHE A 1 92 ? -5.483 -0.981 -12.405 1.00 95.88 92 PHE A CA 1
ATOM 707 C C . PHE A 1 92 ? -4.948 -2.365 -12.780 1.00 95.88 92 PHE A C 1
ATOM 709 O O . PHE A 1 92 ? -5.476 -2.994 -13.694 1.00 95.88 92 PHE A O 1
ATOM 716 N N . LEU A 1 93 ? -3.918 -2.851 -12.082 1.00 96.38 93 LEU A N 1
ATOM 717 C CA . LEU A 1 93 ? -3.317 -4.152 -12.355 1.00 96.38 93 LEU A CA 1
ATOM 718 C C . LEU A 1 93 ? -3.902 -5.238 -11.454 1.00 96.38 93 LEU A C 1
ATOM 720 O O . LEU A 1 93 ? -4.000 -5.090 -10.230 1.00 96.38 93 LEU A O 1
ATOM 724 N N . ASP A 1 94 ? -4.262 -6.358 -12.076 1.00 96.50 94 ASP A N 1
ATOM 725 C CA . ASP A 1 94 ? -4.694 -7.552 -11.368 1.00 96.50 94 ASP A CA 1
ATOM 726 C C . ASP A 1 94 ? -3.505 -8.351 -10.813 1.00 96.50 94 ASP A C 1
ATOM 728 O O . ASP A 1 94 ? -2.341 -8.163 -11.182 1.00 96.50 94 ASP A O 1
ATOM 732 N N . ARG A 1 95 ? -3.808 -9.282 -9.904 1.00 96.56 95 ARG A N 1
ATOM 733 C CA . ARG A 1 95 ? -2.795 -10.116 -9.249 1.00 96.56 95 ARG A CA 1
ATOM 734 C C . ARG A 1 95 ? -1.981 -10.947 -10.234 1.00 96.56 95 ARG A C 1
ATOM 736 O O . ARG A 1 95 ? -0.767 -11.043 -10.080 1.00 96.56 95 ARG A O 1
ATOM 743 N N . ARG A 1 96 ? -2.624 -11.477 -11.276 1.00 98.06 96 ARG A N 1
ATOM 744 C CA . ARG A 1 96 ? -1.957 -12.257 -12.325 1.00 98.06 96 ARG A CA 1
ATOM 745 C C . ARG A 1 96 ? -0.873 -11.433 -13.022 1.00 98.06 96 ARG A C 1
ATOM 747 O O . ARG A 1 96 ? 0.224 -11.935 -13.253 1.00 98.06 96 ARG A O 1
ATOM 754 N N . THR A 1 97 ? -1.176 -10.186 -13.366 1.00 98.12 97 THR A N 1
ATOM 755 C CA . THR A 1 97 ? -0.247 -9.283 -14.050 1.00 98.12 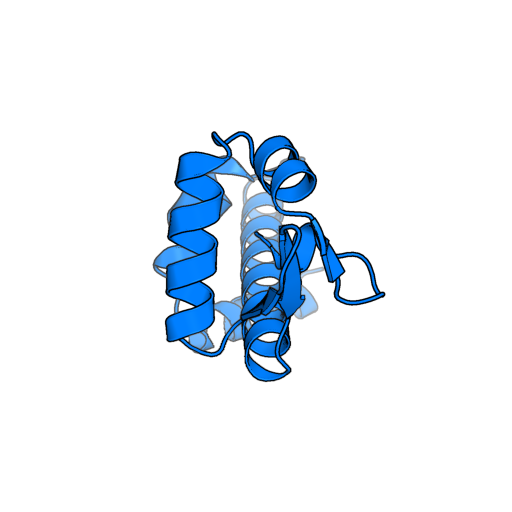97 THR A CA 1
ATOM 756 C C . THR A 1 97 ? 0.922 -8.922 -13.145 1.00 98.12 97 THR A C 1
ATOM 758 O O . THR A 1 97 ? 2.070 -9.037 -13.564 1.00 98.12 97 THR A O 1
ATOM 761 N N . VAL A 1 98 ? 0.649 -8.575 -11.886 1.00 98.25 98 VAL A N 1
ATOM 762 C CA . VAL A 1 98 ? 1.682 -8.256 -10.887 1.00 98.25 98 VAL A CA 1
ATOM 763 C C . VAL A 1 98 ? 2.630 -9.441 -10.672 1.00 98.25 98 VAL A C 1
ATOM 765 O O . VAL A 1 98 ? 3.844 -9.273 -10.715 1.00 98.25 98 VAL A O 1
ATOM 768 N N . GLU A 1 99 ? 2.106 -10.658 -10.517 1.00 97.94 99 GLU A N 1
ATOM 769 C CA . GLU A 1 99 ? 2.924 -11.868 -10.347 1.00 97.94 99 GLU A CA 1
ATOM 7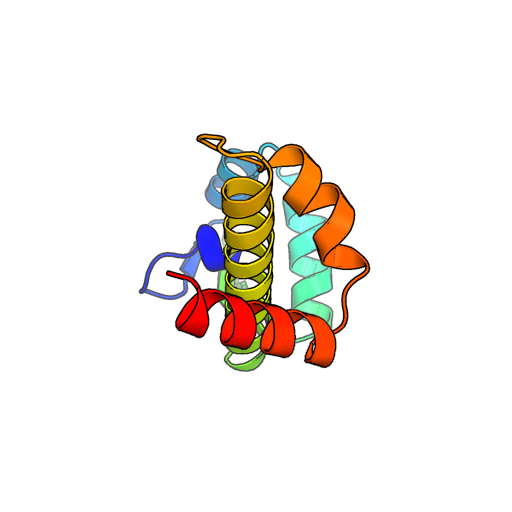70 C C . GLU A 1 99 ? 3.771 -12.189 -11.592 1.00 97.94 99 GLU A C 1
ATOM 772 O O . GLU A 1 99 ? 4.905 -12.656 -11.478 1.00 97.94 99 GLU A O 1
ATOM 777 N N . ASN A 1 100 ? 3.259 -11.916 -12.796 1.00 98.06 100 ASN A N 1
ATOM 778 C CA . ASN A 1 100 ? 4.038 -12.050 -14.030 1.00 98.06 100 ASN A CA 1
ATOM 779 C C . ASN A 1 100 ? 5.166 -11.020 -14.126 1.00 98.06 100 ASN A C 1
ATOM 781 O O . ASN A 1 100 ? 6.271 -11.388 -14.514 1.00 98.06 100 ASN A O 1
ATOM 785 N N . ILE A 1 101 ? 4.908 -9.764 -13.749 1.00 97.75 101 ILE A N 1
ATOM 786 C CA . ILE A 1 101 ? 5.938 -8.719 -13.687 1.00 97.75 101 ILE A CA 1
ATOM 787 C C . ILE A 1 101 ? 7.017 -9.113 -12.681 1.00 97.75 101 ILE A C 1
ATOM 789 O O . ILE A 1 101 ? 8.200 -9.029 -12.993 1.00 97.75 101 ILE A O 1
ATOM 793 N N . PHE A 1 102 ? 6.626 -9.596 -11.501 1.00 98.00 102 PHE A N 1
ATOM 794 C CA . PHE A 1 102 ? 7.576 -10.070 -10.501 1.00 98.00 102 PHE A CA 1
ATOM 795 C C . PHE A 1 102 ? 8.483 -11.172 -11.065 1.00 98.00 102 PHE A C 1
ATOM 797 O O . PHE A 1 102 ? 9.702 -11.049 -11.014 1.00 98.00 102 PHE A O 1
ATOM 804 N N . ARG A 1 103 ? 7.905 -12.201 -11.701 1.00 97.62 103 ARG A N 1
ATOM 805 C CA . ARG A 1 103 ? 8.686 -13.263 -12.360 1.00 97.62 103 ARG A CA 1
ATOM 806 C C . ARG A 1 103 ? 9.592 -12.740 -13.471 1.00 97.62 103 ARG A C 1
ATOM 808 O O . ARG A 1 103 ? 10.701 -13.236 -13.629 1.00 97.62 103 ARG A O 1
ATOM 815 N N . PHE A 1 104 ? 9.129 -11.757 -14.239 1.00 97.19 104 PHE A N 1
ATOM 816 C CA . PHE A 1 104 ? 9.942 -11.108 -15.262 1.00 97.19 104 PHE A CA 1
ATOM 817 C C . PHE A 1 104 ? 11.162 -10.413 -14.642 1.00 97.19 104 PHE A C 1
ATOM 819 O O . PHE A 1 104 ? 12.273 -10.601 -15.132 1.00 97.19 104 PHE A O 1
ATOM 826 N N . LEU A 1 105 ? 10.979 -9.675 -13.544 1.00 96.19 105 LEU A N 1
ATOM 827 C CA . LEU A 1 105 ? 12.064 -8.985 -12.844 1.00 96.19 105 LEU A CA 1
ATOM 828 C C . LEU A 1 105 ? 13.097 -9.945 -12.252 1.00 96.19 105 LEU A C 1
ATOM 830 O O . LEU A 1 105 ? 14.283 -9.657 -12.333 1.00 96.19 105 LEU A O 1
ATOM 834 N N . GLU A 1 106 ? 12.678 -11.091 -11.714 1.00 93.62 106 GLU A N 1
ATOM 835 C CA . GLU A 1 106 ? 13.605 -12.101 -11.173 1.00 93.62 106 GLU A CA 1
ATOM 836 C C . GLU A 1 106 ? 14.555 -12.673 -12.242 1.00 93.62 106 GLU A C 1
ATOM 838 O O . GLU A 1 106 ? 15.658 -13.100 -11.919 1.00 93.62 106 GLU A O 1
ATOM 843 N N . ILE A 1 107 ? 14.148 -12.664 -13.516 1.00 93.12 107 ILE A N 1
ATOM 844 C CA . ILE A 1 107 ? 14.972 -13.129 -14.645 1.00 93.12 107 ILE A CA 1
ATOM 845 C C . ILE A 1 107 ? 15.918 -12.028 -15.156 1.00 93.12 107 ILE A C 1
ATOM 847 O O . ILE A 1 107 ? 16.983 -12.337 -15.680 1.00 93.12 107 ILE A O 1
ATOM 851 N N . HIS A 1 108 ? 15.525 -10.758 -15.035 1.00 83.69 108 HIS A N 1
ATOM 852 C CA . HIS A 1 108 ? 16.206 -9.611 -15.656 1.00 83.69 108 HIS A CA 1
ATOM 853 C C . HIS A 1 108 ? 16.904 -8.696 -14.636 1.00 83.69 108 HIS A C 1
ATOM 855 O O . HIS A 1 108 ? 17.154 -7.525 -14.930 1.00 83.69 108 HIS A O 1
ATOM 861 N N . ARG A 1 109 ? 17.170 -9.214 -13.434 1.00 66.12 109 ARG A N 1
ATOM 862 C CA . ARG A 1 109 ? 17.969 -8.551 -12.399 1.00 66.12 109 ARG A CA 1
ATOM 863 C C . ARG A 1 109 ? 19.462 -8.771 -12.591 1.00 66.12 109 ARG A C 1
ATOM 865 O O . ARG A 1 109 ? 19.847 -9.870 -13.042 1.00 66.12 109 ARG A O 1
#

Foldseek 3Di:
DVLVVAPPVQKDALVSVCVVVVHDSVVSVVVQVVCVVVVQWDADPNRMIGGDPNVNVVVVVVVLLLVLQQLLVCVVVVDPTDNVVSVVCSVVDDPVRSVVSNVVVVVVD